Protein AF-A0A4V2YMQ1-F1 (afdb_monomer)

Mean predicted aligned error: 6.28 Å

Foldseek 3Di:
DFPVCVVPVVDDVVVVVVLVPDDPVSHDDDDQKEWDWDADPVRHTPDTDIDHDPQHGYFPDWDDDDQKIWTDDPVHPDIDIDGDDDD

Organism: NCBI:txid190195

Structure (mmCIF, N/CA/C/O backbone):
data_AF-A0A4V2YMQ1-F1
#
_entry.id   AF-A0A4V2YMQ1-F1
#
loop_
_atom_site.group_PDB
_atom_site.id
_atom_site.type_symbol
_atom_site.label_atom_id
_atom_site.label_alt_id
_atom_site.label_comp_id
_atom_site.label_asym_id
_atom_site.label_entity_id
_atom_site.label_seq_id
_atom_site.pdbx_PDB_ins_code
_atom_site.Cartn_x
_atom_site.Cartn_y
_atom_site.Cartn_z
_atom_site.occupancy
_atom_site.B_iso_or_equiv
_atom_site.auth_seq_id
_atom_site.auth_comp_id
_atom_site.auth_asym_id
_atom_site.auth_atom_id
_atom_site.pdbx_PDB_model_num
ATOM 1 N N . ARG A 1 1 ? 8.520 -0.918 1.114 1.00 62.59 1 ARG A N 1
ATOM 2 C CA . ARG A 1 1 ? 9.788 -0.119 1.079 1.00 62.59 1 ARG A CA 1
ATOM 3 C C . ARG A 1 1 ? 10.572 -0.435 -0.200 1.00 62.59 1 ARG A C 1
ATOM 5 O O . ARG A 1 1 ? 10.549 -1.590 -0.603 1.00 62.59 1 ARG A O 1
ATOM 12 N N . ASN A 1 2 ? 11.229 0.540 -0.849 1.00 71.75 2 ASN A N 1
ATOM 13 C CA . ASN A 1 2 ? 11.962 0.336 -2.115 1.00 71.75 2 ASN A CA 1
ATOM 14 C C . ASN A 1 2 ? 13.418 0.825 -1.999 1.00 71.75 2 ASN A C 1
ATOM 16 O O . ASN A 1 2 ? 13.677 2.026 -1.974 1.00 71.75 2 ASN A O 1
ATOM 20 N N . THR A 1 3 ? 14.364 -0.117 -1.986 1.00 76.06 3 THR A N 1
ATOM 21 C CA . THR A 1 3 ? 15.796 0.126 -1.736 1.00 76.06 3 THR A CA 1
ATOM 22 C C . THR A 1 3 ? 16.458 1.038 -2.768 1.00 76.06 3 THR A C 1
ATOM 24 O O . THR A 1 3 ? 17.335 1.825 -2.418 1.00 76.06 3 THR A O 1
ATOM 27 N N . LEU A 1 4 ? 16.045 0.970 -4.038 1.00 76.31 4 LEU A N 1
ATOM 28 C CA . LEU A 1 4 ? 16.581 1.858 -5.075 1.00 76.31 4 LEU A CA 1
ATOM 29 C C . LEU A 1 4 ? 16.130 3.298 -4.839 1.00 76.31 4 LEU A C 1
ATOM 31 O O . LEU A 1 4 ? 16.913 4.229 -5.020 1.00 76.31 4 LEU A O 1
ATOM 35 N N . LEU A 1 5 ? 14.885 3.478 -4.394 1.00 75.75 5 LEU A N 1
ATOM 36 C CA . LEU A 1 5 ? 14.365 4.790 -4.034 1.00 75.75 5 LEU A CA 1
ATOM 37 C C . LEU A 1 5 ? 15.124 5.359 -2.830 1.00 75.75 5 LEU A C 1
ATOM 39 O O . LEU A 1 5 ? 15.610 6.486 -2.899 1.00 75.75 5 LEU A O 1
ATOM 43 N N . ASP A 1 6 ? 15.290 4.554 -1.779 1.00 80.56 6 ASP A N 1
ATOM 44 C CA . ASP A 1 6 ? 15.989 4.945 -0.549 1.00 80.56 6 ASP A CA 1
ATOM 45 C C . ASP A 1 6 ? 17.457 5.320 -0.821 1.00 80.56 6 ASP A C 1
ATOM 47 O O . ASP A 1 6 ? 17.989 6.256 -0.225 1.00 80.56 6 ASP A O 1
ATOM 51 N N . LEU A 1 7 ? 18.102 4.649 -1.782 1.00 82.00 7 LEU A N 1
ATOM 52 C CA . LEU A 1 7 ? 19.470 4.951 -2.200 1.00 82.00 7 LEU A CA 1
ATOM 53 C C . LEU A 1 7 ? 19.572 6.225 -3.052 1.00 82.00 7 LEU A C 1
ATOM 55 O O . LEU A 1 7 ? 20.570 6.941 -2.959 1.00 82.00 7 LEU A O 1
ATOM 59 N N . LEU A 1 8 ? 18.582 6.509 -3.902 1.00 80.44 8 LEU A N 1
ATOM 60 C CA . LEU A 1 8 ? 18.618 7.643 -4.834 1.00 80.44 8 LEU A CA 1
ATOM 61 C C . LEU A 1 8 ? 18.130 8.956 -4.216 1.00 80.44 8 LEU A C 1
ATOM 63 O O . LEU A 1 8 ? 18.623 10.014 -4.604 1.00 80.44 8 LEU A O 1
ATOM 67 N N . LEU A 1 9 ? 17.188 8.904 -3.271 1.00 81.12 9 LEU A N 1
ATOM 68 C CA . LEU A 1 9 ? 16.612 10.081 -2.612 1.00 81.12 9 LEU A CA 1
ATOM 69 C C . LEU A 1 9 ? 17.644 11.045 -1.991 1.00 81.12 9 LEU A C 1
ATOM 71 O O . LEU A 1 9 ? 17.506 12.245 -2.222 1.00 81.12 9 LEU A O 1
ATOM 75 N N . PRO A 1 10 ? 18.681 10.589 -1.260 1.00 85.38 10 PRO A N 1
ATOM 76 C CA . PRO A 1 10 ? 19.681 11.486 -0.676 1.00 85.38 10 PRO A CA 1
ATOM 77 C C . PRO A 1 10 ? 20.760 11.950 -1.672 1.00 85.38 10 PRO A C 1
ATOM 79 O O . PRO A 1 10 ? 21.663 12.693 -1.289 1.00 85.38 10 PRO A O 1
ATOM 82 N N . LYS A 1 11 ? 20.732 11.493 -2.934 1.00 85.06 11 LYS A N 1
ATOM 83 C CA . LYS A 1 11 ? 21.760 11.808 -3.940 1.00 85.06 11 LYS A CA 1
ATOM 84 C C . LYS A 1 11 ? 21.345 12.980 -4.837 1.00 85.06 11 LYS A C 1
ATOM 86 O O . LYS A 1 11 ? 20.219 13.463 -4.802 1.00 85.06 11 LYS A O 1
ATOM 91 N N . ALA A 1 12 ? 22.282 13.437 -5.672 1.00 87.19 12 ALA A N 1
ATOM 92 C CA . ALA A 1 12 ? 22.062 14.556 -6.583 1.00 87.19 12 ALA A CA 1
ATOM 93 C C . ALA A 1 12 ? 20.823 14.333 -7.487 1.00 87.19 12 ALA A C 1
ATOM 95 O O . ALA A 1 12 ? 20.721 13.274 -8.115 1.00 87.19 12 ALA A O 1
ATOM 96 N N . PRO A 1 13 ? 19.929 15.331 -7.656 1.00 82.44 13 PRO A N 1
ATOM 97 C CA . PRO A 1 13 ? 18.692 15.201 -8.443 1.00 82.44 13 PRO A CA 1
ATOM 98 C C . PRO A 1 13 ? 18.884 14.735 -9.895 1.00 82.44 13 PRO A C 1
ATOM 100 O O . PRO A 1 13 ? 17.970 14.172 -10.499 1.00 82.44 13 PRO A O 1
ATOM 103 N N . VAL A 1 14 ? 20.076 14.946 -10.464 1.00 88.19 14 VAL A N 1
ATOM 104 C CA . VAL A 1 14 ? 20.444 14.503 -11.818 1.00 88.19 14 VAL A CA 1
ATOM 10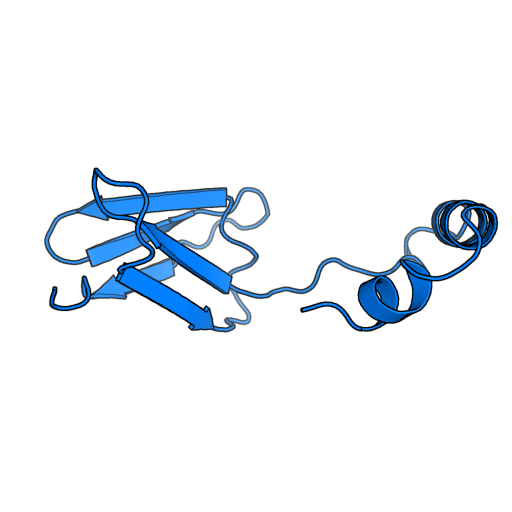5 C C . VAL A 1 14 ? 20.387 12.977 -11.955 1.00 88.19 14 VAL A C 1
ATOM 107 O O . VAL A 1 14 ? 19.955 12.483 -12.993 1.00 88.19 14 VAL A O 1
ATOM 110 N N . LEU A 1 15 ? 20.720 12.220 -10.903 1.00 84.88 15 LEU A N 1
ATOM 111 C CA . LEU A 1 15 ? 20.636 10.752 -10.917 1.00 84.88 15 LEU A CA 1
ATOM 112 C C . LEU A 1 15 ? 19.207 10.266 -11.154 1.00 84.88 15 LEU A C 1
ATOM 114 O O . LEU A 1 15 ? 18.993 9.331 -11.920 1.00 84.88 15 LEU A O 1
ATOM 118 N N . ARG A 1 16 ? 18.214 10.939 -10.561 1.00 82.00 16 ARG A N 1
ATOM 119 C CA . ARG A 1 16 ? 16.802 10.614 -10.785 1.00 82.00 16 ARG A CA 1
ATOM 120 C C . ARG A 1 16 ? 16.421 10.813 -12.253 1.00 82.00 16 ARG A C 1
ATOM 122 O O . ARG A 1 16 ? 15.734 9.970 -12.814 1.00 82.00 16 ARG A O 1
ATOM 129 N N . LYS A 1 17 ? 16.892 11.897 -12.883 1.00 85.62 17 LYS A N 1
ATOM 130 C CA . LYS A 1 17 ? 16.636 12.173 -14.309 1.00 85.62 17 LYS A CA 1
ATOM 131 C C . LYS A 1 17 ? 17.236 11.098 -15.212 1.00 85.62 17 LYS A C 1
ATOM 133 O O . LYS A 1 17 ? 16.580 10.675 -16.154 1.00 85.62 17 LYS A O 1
ATOM 138 N N . LEU A 1 18 ? 18.444 10.632 -14.895 1.00 88.12 18 LEU A N 1
ATOM 139 C CA . LEU A 1 18 ? 19.084 9.543 -15.632 1.00 88.12 18 LEU A CA 1
ATOM 140 C C . LEU A 1 18 ? 18.287 8.242 -15.512 1.00 88.12 18 LEU A C 1
ATOM 142 O O . LEU A 1 18 ? 18.012 7.610 -16.526 1.00 88.12 18 LEU A O 1
ATOM 146 N N . VAL A 1 19 ? 17.838 7.885 -14.307 1.00 86.25 19 VAL A N 1
ATOM 147 C CA . VAL A 1 19 ? 16.993 6.697 -14.097 1.00 86.25 19 VAL A CA 1
ATOM 148 C C . VAL A 1 19 ? 15.690 6.777 -14.900 1.00 86.25 19 VAL A C 1
ATOM 150 O O . VAL A 1 19 ? 15.306 5.788 -15.513 1.00 86.25 19 VAL A O 1
ATOM 153 N N . TRP A 1 20 ? 15.050 7.949 -14.970 1.00 85.94 20 TRP A N 1
ATOM 154 C CA . TRP A 1 20 ? 13.843 8.149 -15.788 1.00 85.94 20 TRP A CA 1
ATOM 155 C C . TRP A 1 20 ? 14.097 8.166 -17.300 1.00 85.94 20 TRP A C 1
ATOM 157 O O . TRP A 1 20 ? 13.160 7.987 -18.067 1.00 85.94 20 TRP A O 1
ATOM 167 N N . SER A 1 21 ? 15.339 8.381 -17.741 1.00 89.62 21 SER A N 1
ATOM 168 C CA . SER A 1 21 ? 15.709 8.279 -19.161 1.00 89.62 21 SER A CA 1
ATOM 169 C C . SER A 1 21 ? 15.988 6.844 -19.622 1.00 89.62 21 SER A C 1
ATOM 171 O O . SER A 1 21 ? 16.205 6.620 -20.812 1.00 89.62 21 SER A O 1
ATOM 173 N N . LEU A 1 22 ? 16.001 5.871 -18.703 1.00 88.31 22 LEU A N 1
ATOM 174 C CA . LEU A 1 22 ? 16.186 4.467 -19.053 1.00 88.31 22 LEU A CA 1
ATOM 175 C C . LEU A 1 22 ? 14.941 3.912 -19.767 1.00 88.31 22 LEU A C 1
ATOM 177 O O . LEU A 1 22 ? 13.822 4.299 -19.425 1.00 88.31 22 LEU A O 1
ATOM 181 N N . PRO A 1 23 ? 15.109 2.957 -20.701 1.00 90.50 23 PRO A N 1
ATOM 182 C CA . PRO A 1 23 ? 13.996 2.180 -21.240 1.00 90.50 23 PRO A CA 1
ATOM 183 C C . PRO A 1 23 ? 13.159 1.547 -20.121 1.00 90.50 23 PRO A C 1
ATOM 185 O O . PRO A 1 23 ? 13.723 1.094 -19.125 1.00 90.50 23 PRO A O 1
ATOM 188 N N . ASP A 1 24 ? 11.842 1.440 -20.308 1.00 82.62 24 ASP A N 1
ATOM 189 C CA . ASP A 1 24 ? 10.897 0.956 -19.283 1.00 82.62 24 ASP A CA 1
ATOM 190 C C . ASP A 1 24 ? 11.289 -0.396 -18.665 1.00 82.62 24 ASP A C 1
ATOM 192 O O . ASP A 1 24 ? 11.092 -0.627 -17.474 1.00 82.62 24 ASP A O 1
ATOM 196 N N . ALA A 1 25 ? 11.911 -1.284 -19.448 1.00 83.94 25 ALA A N 1
ATOM 197 C CA . ALA A 1 25 ? 12.402 -2.580 -18.975 1.00 83.94 25 ALA A CA 1
ATOM 198 C C . ALA A 1 25 ? 13.489 -2.479 -17.885 1.00 83.94 25 ALA A C 1
ATOM 200 O O . ALA A 1 25 ? 13.654 -3.413 -17.102 1.00 83.94 25 ALA A O 1
ATOM 201 N N . LEU A 1 26 ? 14.229 -1.366 -17.845 1.00 84.06 26 LEU A N 1
ATOM 202 C CA . LEU A 1 26 ? 15.320 -1.094 -16.906 1.00 84.06 26 LEU A CA 1
ATOM 203 C C . LEU A 1 26 ? 14.917 -0.117 -15.795 1.00 84.06 26 LEU A C 1
ATOM 205 O O . LEU A 1 26 ? 15.696 0.105 -14.865 1.00 84.06 26 LEU A O 1
ATOM 209 N N . GLN A 1 27 ? 13.725 0.474 -15.875 1.00 83.62 27 GLN A N 1
ATOM 210 C CA . GLN A 1 27 ? 13.246 1.359 -14.826 1.00 83.62 27 GLN A CA 1
ATOM 211 C C . GLN A 1 27 ? 12.893 0.562 -13.558 1.00 83.62 27 GLN A C 1
ATOM 213 O O . GLN A 1 27 ? 12.392 -0.566 -13.639 1.00 83.62 27 GLN A O 1
ATOM 218 N N . PRO A 1 28 ? 13.125 1.136 -12.363 1.00 79.75 28 PRO A N 1
ATOM 219 C CA . PRO A 1 28 ? 12.698 0.528 -11.113 1.00 79.75 28 PRO A CA 1
ATOM 220 C C . PRO A 1 28 ? 11.186 0.306 -11.115 1.00 79.75 28 PRO A C 1
ATOM 222 O O . PRO A 1 28 ? 10.407 1.254 -11.223 1.00 79.75 28 PRO A O 1
ATOM 225 N N . LYS A 1 29 ? 10.765 -0.948 -10.957 1.00 77.00 29 LYS A N 1
ATOM 226 C CA . LYS A 1 29 ? 9.344 -1.269 -10.831 1.00 77.00 29 LYS A CA 1
ATOM 227 C C . LYS A 1 29 ? 8.827 -0.864 -9.444 1.00 77.00 29 LYS A C 1
ATOM 229 O O . LYS A 1 29 ? 9.588 -0.920 -8.469 1.00 77.00 29 LYS A O 1
ATOM 234 N N . PRO A 1 30 ? 7.547 -0.466 -9.332 1.00 73.62 30 PRO A N 1
ATOM 235 C CA . PRO A 1 30 ? 6.897 -0.296 -8.040 1.00 73.62 30 PRO A CA 1
ATOM 236 C C . PRO A 1 30 ? 7.044 -1.566 -7.199 1.00 73.62 30 PRO A C 1
ATOM 238 O O . PRO A 1 30 ? 6.987 -2.675 -7.728 1.00 73.62 30 PRO A O 1
ATOM 241 N N . ALA A 1 31 ? 7.250 -1.403 -5.894 1.00 75.25 31 ALA A N 1
ATOM 242 C CA . ALA A 1 31 ? 7.251 -2.543 -4.993 1.00 75.25 31 ALA A CA 1
ATOM 243 C C . ALA A 1 31 ? 5.801 -2.994 -4.778 1.00 75.25 31 ALA A C 1
ATOM 245 O O . ALA A 1 31 ? 4.971 -2.182 -4.373 1.00 75.25 31 ALA A O 1
ATOM 246 N N . ASP A 1 32 ? 5.516 -4.278 -4.997 1.00 80.06 32 ASP A N 1
ATOM 247 C CA . ASP A 1 32 ? 4.217 -4.889 -4.694 1.00 80.06 32 ASP A CA 1
ATOM 248 C C . ASP A 1 32 ? 4.094 -5.109 -3.176 1.00 80.06 32 ASP A C 1
ATOM 250 O O . ASP A 1 32 ? 4.152 -6.224 -2.662 1.00 80.06 32 ASP A O 1
ATOM 254 N N . THR A 1 33 ? 4.033 -4.003 -2.432 1.00 87.56 33 THR A N 1
ATOM 255 C CA . THR A 1 33 ? 3.842 -3.986 -0.977 1.00 87.56 33 THR A CA 1
ATOM 256 C C . THR A 1 33 ? 2.438 -3.491 -0.658 1.00 87.56 33 THR A C 1
ATOM 258 O O . THR A 1 33 ? 1.947 -2.542 -1.278 1.00 87.56 33 THR A O 1
ATOM 261 N N . ILE A 1 34 ? 1.801 -4.143 0.310 1.00 92.56 34 ILE A N 1
ATOM 262 C CA . ILE A 1 34 ? 0.540 -3.721 0.908 1.00 92.56 34 ILE A CA 1
ATOM 263 C C . ILE A 1 34 ? 0.898 -3.001 2.201 1.00 92.56 34 ILE A C 1
ATOM 265 O O . ILE A 1 34 ? 1.403 -3.636 3.117 1.00 92.56 34 ILE A O 1
ATOM 269 N N . ASP A 1 35 ? 0.635 -1.701 2.264 1.00 92.56 35 ASP A N 1
ATOM 270 C CA . ASP A 1 35 ? 0.835 -0.874 3.455 1.00 92.56 35 ASP A CA 1
ATOM 271 C C . ASP A 1 35 ? -0.487 -0.162 3.772 1.00 92.56 35 ASP A C 1
ATOM 273 O O . ASP A 1 35 ? -1.092 0.456 2.890 1.00 92.56 35 ASP A O 1
ATOM 277 N N . ILE A 1 36 ? -0.978 -0.300 5.007 1.00 93.81 36 ILE A N 1
ATOM 278 C CA . ILE A 1 36 ? -2.288 0.200 5.441 1.00 93.81 36 ILE A CA 1
ATOM 279 C C . ILE A 1 36 ? -2.142 0.841 6.810 1.00 93.81 36 ILE A C 1
ATOM 281 O O . ILE A 1 36 ? -1.683 0.209 7.758 1.00 93.81 36 ILE A O 1
ATOM 285 N N . GLN A 1 37 ? -2.610 2.079 6.916 1.00 94.56 37 GLN A N 1
ATOM 286 C CA . GLN A 1 37 ? -2.583 2.842 8.152 1.00 94.56 37 GLN A CA 1
ATOM 287 C C . GLN A 1 37 ? -3.988 3.304 8.509 1.00 94.56 37 GLN A C 1
ATOM 289 O O . GLN A 1 37 ? -4.718 3.822 7.661 1.00 94.56 37 GLN A O 1
ATOM 294 N N . ALA A 1 38 ? -4.362 3.114 9.769 1.00 93.75 38 ALA A N 1
ATOM 295 C CA . ALA A 1 38 ? -5.606 3.618 10.327 1.00 93.75 38 ALA A CA 1
ATOM 296 C C . ALA A 1 38 ? -5.294 4.690 11.366 1.00 93.75 38 ALA A C 1
ATOM 298 O O . ALA A 1 38 ? -4.438 4.498 12.231 1.00 93.75 38 ALA A O 1
ATOM 299 N N . PHE A 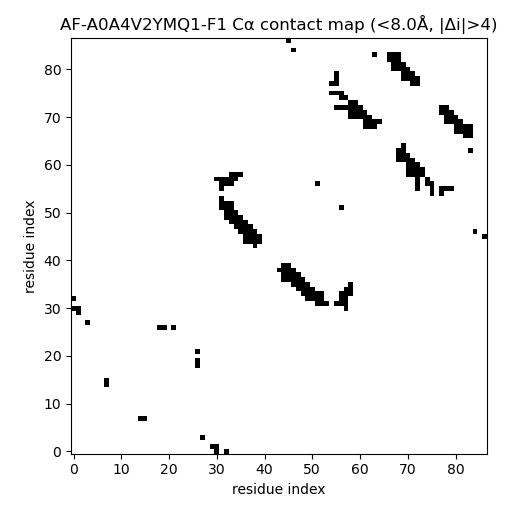1 39 ? -6.026 5.797 11.299 1.00 94.25 39 PHE A N 1
ATOM 300 C CA . PHE A 1 39 ? -5.900 6.917 12.222 1.00 94.25 39 PHE A CA 1
ATOM 301 C C . PHE A 1 39 ? -7.226 7.137 12.948 1.00 94.25 39 PHE A C 1
ATOM 303 O O . PHE A 1 39 ? -8.294 6.928 12.370 1.00 94.25 39 PHE A O 1
ATOM 310 N N . ASN A 1 40 ? -7.169 7.556 14.210 1.00 93.75 40 ASN A N 1
ATOM 311 C CA . ASN A 1 40 ? -8.359 8.006 14.926 1.00 93.75 40 ASN A CA 1
ATOM 312 C C . ASN A 1 40 ? -8.762 9.436 14.510 1.00 93.75 40 ASN A C 1
ATOM 314 O O . ASN A 1 40 ? -8.081 10.094 13.725 1.00 93.75 40 ASN A O 1
ATOM 318 N N . GLU A 1 41 ? -9.859 9.938 15.077 1.00 95.25 41 GLU A N 1
ATOM 319 C CA . GLU A 1 41 ? -10.398 11.279 14.791 1.00 95.25 41 GLU A CA 1
ATOM 320 C C . GLU A 1 41 ? -9.433 12.420 15.151 1.00 95.25 41 GLU A C 1
ATOM 322 O O . GLU A 1 41 ? -9.506 13.502 14.578 1.00 95.25 41 GLU A O 1
ATOM 327 N N . SER A 1 42 ? -8.499 12.177 16.072 1.00 97.00 42 SER A N 1
ATOM 328 C CA . SER A 1 42 ? -7.445 13.123 16.448 1.00 97.00 42 SER A CA 1
ATOM 329 C C . SER A 1 42 ? -6.198 13.019 15.559 1.00 97.00 42 SER A C 1
ATOM 331 O O . SER A 1 42 ? -5.207 13.695 15.825 1.00 97.00 42 SER A O 1
ATOM 333 N N . GLY A 1 43 ? -6.213 12.167 14.528 1.00 95.38 43 GLY A N 1
ATOM 334 C CA . GLY A 1 43 ? -5.072 11.935 13.643 1.00 95.38 43 GLY A CA 1
ATOM 335 C C . GLY A 1 43 ? -3.972 11.059 14.251 1.00 95.38 43 GLY A C 1
ATOM 336 O O . GLY A 1 43 ? -2.857 11.038 13.736 1.00 95.38 43 GLY A O 1
ATOM 337 N N . VAL A 1 44 ? -4.250 10.333 15.336 1.00 96.75 44 VAL A N 1
ATOM 338 C CA . VAL A 1 44 ? -3.294 9.396 15.943 1.00 96.75 44 VAL A CA 1
ATOM 339 C C . VAL A 1 44 ? -3.341 8.071 15.196 1.00 96.75 44 VAL A C 1
ATOM 341 O O . VAL A 1 44 ? -4.420 7.510 15.010 1.00 96.75 44 VAL A O 1
ATOM 344 N N . LEU A 1 45 ? -2.173 7.564 14.798 1.00 95.25 45 LEU A N 1
ATOM 345 C CA . LEU A 1 45 ? -2.017 6.244 14.190 1.00 95.25 45 LEU A CA 1
ATOM 346 C C . LEU A 1 45 ? -2.411 5.161 15.204 1.00 95.25 45 LEU A C 1
ATOM 348 O O . LEU A 1 45 ? -1.774 5.035 16.248 1.00 95.25 45 LEU A O 1
ATOM 352 N N . ILE A 1 46 ? -3.457 4.397 14.897 1.00 95.12 46 ILE A N 1
ATOM 353 C CA . ILE A 1 46 ? -3.972 3.317 15.755 1.00 95.12 46 ILE A CA 1
ATOM 354 C C . ILE A 1 46 ? -3.622 1.928 15.218 1.00 95.12 46 ILE A C 1
ATOM 356 O O . ILE A 1 46 ? -3.427 1.006 16.003 1.00 95.12 46 ILE A O 1
ATOM 360 N N . HIS A 1 47 ? -3.474 1.782 13.898 1.00 92.94 47 HIS A N 1
ATOM 361 C CA . HIS A 1 47 ? -3.007 0.543 13.279 1.00 92.94 47 HIS A CA 1
ATOM 362 C C . HIS A 1 4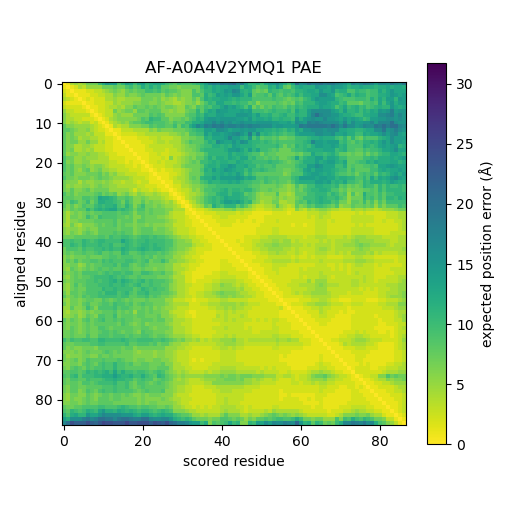7 ? -2.060 0.846 12.122 1.00 92.94 47 HIS A C 1
ATOM 364 O O . HIS A 1 47 ? -2.342 1.725 11.308 1.00 92.94 47 HIS A O 1
ATOM 370 N N . ASP A 1 48 ? -0.978 0.078 12.042 1.00 93.75 48 ASP A N 1
ATOM 371 C CA . ASP A 1 48 ? -0.012 0.083 10.944 1.00 93.75 48 ASP A CA 1
ATOM 372 C C . ASP A 1 48 ? 0.218 -1.368 10.515 1.00 93.75 48 ASP A C 1
ATOM 374 O O . ASP A 1 48 ? 0.660 -2.199 11.313 1.00 93.75 48 ASP A O 1
ATOM 378 N N . LEU A 1 49 ? -0.183 -1.700 9.291 1.00 91.75 49 LEU A N 1
ATOM 379 C CA . LEU A 1 49 ? -0.183 -3.062 8.769 1.00 91.75 49 LEU A CA 1
ATOM 380 C C . LEU A 1 49 ? 0.582 -3.103 7.450 1.00 91.75 49 LEU A C 1
ATOM 382 O O . LEU A 1 49 ? 0.205 -2.440 6.484 1.00 91.75 49 LEU A O 1
ATOM 386 N N . THR A 1 50 ? 1.600 -3.959 7.398 1.00 92.25 50 THR A N 1
ATOM 387 C CA . THR A 1 50 ? 2.369 -4.246 6.185 1.00 92.25 50 THR A CA 1
ATOM 388 C C . THR A 1 50 ? 2.233 -5.716 5.812 1.00 92.25 50 THR A C 1
ATOM 390 O O . THR A 1 50 ? 2.352 -6.603 6.659 1.00 92.25 50 THR A O 1
ATOM 393 N N . SER A 1 51 ? 2.008 -5.990 4.531 1.00 91.44 51 SER A N 1
ATOM 394 C CA . SER A 1 51 ? 1.912 -7.342 3.990 1.00 91.44 51 SER A CA 1
ATOM 395 C C . SER A 1 51 ? 2.353 -7.399 2.524 1.00 91.44 51 SER A C 1
ATOM 397 O O . SER A 1 51 ? 2.673 -6.386 1.896 1.00 91.44 51 SER A O 1
ATOM 399 N N . ASN A 1 52 ? 2.375 -8.603 1.968 1.00 91.19 52 ASN A N 1
ATOM 400 C CA . ASN A 1 52 ? 2.597 -8.860 0.555 1.00 91.19 52 ASN A CA 1
ATOM 401 C C . ASN A 1 52 ? 1.626 -9.940 0.061 1.00 91.19 52 ASN A C 1
ATOM 403 O O . ASN A 1 52 ? 1.161 -10.789 0.820 1.00 91.19 52 ASN A O 1
ATOM 407 N N . ASN A 1 53 ? 1.287 -9.887 -1.222 1.00 89.75 53 ASN A N 1
ATOM 408 C CA . ASN A 1 53 ? 0.464 -10.902 -1.864 1.00 89.75 53 ASN A CA 1
ATOM 409 C C . ASN A 1 53 ? 0.824 -10.954 -3.359 1.00 89.75 53 ASN A C 1
ATOM 411 O O . ASN A 1 53 ? 0.930 -9.897 -3.976 1.00 89.75 53 ASN A O 1
ATOM 415 N N . PRO A 1 54 ? 1.033 -12.139 -3.956 1.00 88.94 54 PRO A N 1
ATOM 416 C CA . PRO A 1 54 ? 1.415 -12.242 -5.366 1.00 88.94 54 PRO A CA 1
ATOM 417 C C . PRO A 1 54 ? 0.323 -11.758 -6.336 1.00 88.94 54 PRO A C 1
ATOM 419 O O . PRO A 1 54 ? 0.647 -11.276 -7.420 1.00 88.94 54 PRO A O 1
ATOM 422 N N . ASP A 1 55 ? -0.949 -11.833 -5.939 1.00 90.88 55 ASP A N 1
ATOM 423 C CA . ASP A 1 55 ? -2.105 -11.515 -6.787 1.00 90.88 55 ASP A CA 1
ATOM 424 C C . ASP A 1 55 ? -2.687 -10.120 -6.510 1.00 90.88 55 ASP A C 1
ATOM 426 O O . ASP A 1 55 ? -3.582 -9.649 -7.224 1.00 90.88 55 ASP A O 1
ATOM 430 N N . PHE A 1 56 ? -2.187 -9.441 -5.474 1.00 92.00 56 PHE A N 1
ATOM 431 C CA . PHE A 1 56 ? -2.659 -8.129 -5.055 1.00 92.00 56 PHE A CA 1
ATOM 432 C C . PHE A 1 56 ? -1.500 -7.143 -4.898 1.00 92.00 56 PHE A C 1
ATOM 434 O O . PHE A 1 56 ? -0.510 -7.410 -4.227 1.00 92.00 56 PHE A O 1
ATOM 441 N N . ARG A 1 57 ? -1.642 -5.973 -5.524 1.00 90.50 57 ARG A N 1
ATOM 442 C CA . ARG A 1 57 ? -0.616 -4.920 -5.551 1.00 90.50 57 ARG A CA 1
ATOM 443 C C . ARG A 1 57 ? -0.910 -3.841 -4.512 1.00 90.50 57 ARG A C 1
ATOM 445 O O . ARG A 1 57 ? -1.830 -3.966 -3.710 1.00 90.50 57 ARG A O 1
ATOM 452 N N . THR A 1 58 ? -0.147 -2.754 -4.541 1.00 91.88 58 THR A N 1
ATOM 453 C CA . THR A 1 58 ? -0.334 -1.615 -3.637 1.00 91.88 58 THR A CA 1
ATOM 454 C C . THR A 1 58 ? -1.800 -1.153 -3.595 1.00 91.88 58 THR A C 1
ATOM 456 O O . THR A 1 58 ? -2.364 -0.835 -4.652 1.00 91.88 58 THR A O 1
ATOM 459 N N . PRO A 1 59 ? -2.431 -1.118 -2.404 1.00 93.88 59 PRO A N 1
ATOM 460 C CA . PRO A 1 59 ? -3.796 -0.641 -2.246 1.00 93.88 59 PRO A CA 1
ATOM 461 C 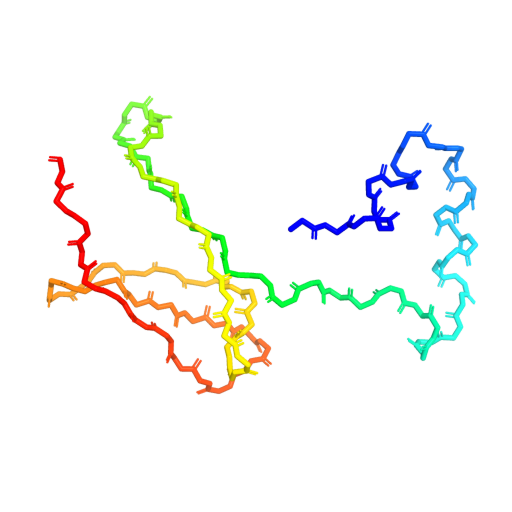C . PRO A 1 59 ? -3.927 0.815 -2.690 1.00 93.88 59 PRO A C 1
ATOM 463 O O . PRO A 1 59 ? -3.128 1.670 -2.319 1.00 93.88 59 PRO A O 1
ATOM 466 N N . THR A 1 60 ? -4.979 1.109 -3.443 1.00 94.00 60 THR A N 1
ATOM 467 C CA . THR A 1 60 ? -5.393 2.479 -3.784 1.00 94.00 60 THR A CA 1
ATOM 468 C C . THR A 1 60 ? -6.749 2.831 -3.175 1.00 94.00 60 THR A C 1
ATOM 470 O O . THR A 1 60 ? -7.183 3.977 -3.249 1.00 94.00 60 THR A O 1
ATOM 473 N N . GLY A 1 61 ? -7.437 1.856 -2.576 1.00 94.19 61 GLY A N 1
ATOM 474 C CA . GLY A 1 61 ? -8.683 2.052 -1.848 1.00 94.19 61 GLY A CA 1
ATOM 475 C C . GLY A 1 61 ? -8.784 1.099 -0.663 1.00 94.19 61 GLY A C 1
ATOM 476 O O . GLY A 1 61 ? -8.384 -0.060 -0.761 1.00 94.19 61 GLY A O 1
ATOM 477 N N . VAL A 1 62 ? -9.337 1.597 0.443 1.00 95.69 62 VAL A N 1
ATOM 478 C CA . VAL A 1 62 ? -9.572 0.845 1.680 1.00 95.69 62 VAL A CA 1
ATOM 479 C C . VAL A 1 62 ? -10.950 1.183 2.243 1.00 95.69 62 VAL A C 1
ATOM 481 O O . VAL A 1 62 ? -11.329 2.359 2.297 1.00 95.69 62 VAL A O 1
ATOM 484 N N . ARG A 1 63 ? -11.725 0.172 2.641 1.00 95.38 63 ARG A N 1
ATOM 485 C CA . ARG A 1 63 ? -13.025 0.349 3.307 1.00 95.38 63 ARG A CA 1
ATOM 486 C C . ARG A 1 63 ? -13.239 -0.728 4.354 1.00 95.38 63 ARG A C 1
ATOM 488 O O . ARG A 1 63 ? -13.068 -1.905 4.065 1.00 95.38 63 ARG A O 1
ATOM 495 N N . GLU A 1 64 ? -13.668 -0.324 5.538 1.00 94.12 64 GLU A N 1
ATOM 496 C CA . GLU A 1 64 ? -14.184 -1.258 6.528 1.00 94.12 64 GLU A CA 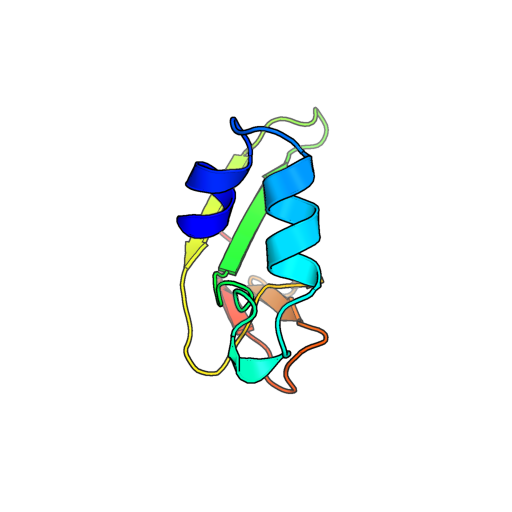1
ATOM 497 C C . GLU A 1 64 ? -15.673 -1.502 6.278 1.00 94.12 64 GLU A C 1
ATOM 499 O O . GLU A 1 64 ? -16.443 -0.555 6.090 1.00 94.12 64 GLU A O 1
ATOM 504 N N . ARG A 1 65 ? -16.074 -2.772 6.237 1.00 94.75 65 ARG A N 1
ATOM 505 C CA . ARG A 1 65 ? -17.470 -3.184 6.119 1.00 94.75 65 ARG A CA 1
ATOM 506 C C . ARG A 1 65 ? -17.650 -4.620 6.603 1.00 94.75 65 ARG A C 1
ATOM 508 O O . ARG A 1 65 ? -16.875 -5.498 6.232 1.00 94.75 65 ARG A O 1
ATOM 515 N N . ASP A 1 66 ? -18.710 -4.851 7.376 1.00 94.81 66 ASP A N 1
ATOM 516 C CA . ASP A 1 66 ? -19.140 -6.181 7.829 1.00 94.81 66 ASP A CA 1
ATOM 517 C C . ASP A 1 66 ? -18.017 -6.962 8.551 1.00 94.81 66 ASP A C 1
ATOM 519 O O . ASP A 1 66 ? -17.775 -8.139 8.284 1.00 94.81 66 ASP A O 1
ATOM 523 N N . GLY A 1 67 ? -17.286 -6.281 9.448 1.00 94.75 67 GLY A N 1
ATOM 524 C CA . GLY A 1 67 ? -16.198 -6.867 10.247 1.00 94.75 67 GLY A CA 1
ATOM 525 C C . GLY A 1 67 ? -14.922 -7.183 9.460 1.00 94.75 67 GLY A C 1
ATOM 526 O O . GLY A 1 67 ? -14.062 -7.932 9.933 1.00 94.75 67 GLY A O 1
ATOM 527 N N . LYS A 1 68 ? -14.805 -6.649 8.243 1.00 96.31 68 LYS A N 1
ATOM 528 C CA . LYS A 1 68 ? -13.648 -6.822 7.372 1.00 96.31 68 LYS A CA 1
ATOM 529 C C . LYS A 1 68 ? -13.160 -5.491 6.844 1.00 96.31 68 LYS A C 1
ATOM 531 O O . LYS A 1 68 ? -13.944 -4.603 6.512 1.00 96.31 68 LYS A O 1
ATOM 536 N N . VAL A 1 69 ? -11.857 -5.416 6.644 1.00 96.38 69 VAL A N 1
ATOM 537 C CA . VAL A 1 69 ? -11.237 -4.383 5.829 1.00 96.38 69 VAL A CA 1
ATOM 538 C C . VAL A 1 69 ? -11.083 -4.929 4.417 1.00 96.38 69 VAL A C 1
ATOM 540 O O . VAL A 1 69 ? -10.541 -6.014 4.205 1.00 96.38 69 VAL A O 1
ATOM 543 N N . TRP A 1 70 ? -11.595 -4.181 3.450 1.00 96.69 70 TRP A N 1
ATOM 544 C CA . TRP A 1 70 ? -11.541 -4.469 2.025 1.00 96.69 70 TRP A CA 1
ATOM 545 C C . TRP A 1 70 ? -10.555 -3.535 1.345 1.00 96.69 70 TRP A C 1
ATOM 547 O O . TRP A 1 70 ? -10.555 -2.329 1.601 1.00 96.69 70 TRP A O 1
ATOM 557 N N . LEU A 1 71 ? -9.752 -4.098 0.450 1.00 96.62 71 LEU A N 1
ATOM 558 C CA . LEU A 1 71 ? -8.710 -3.400 -0.284 1.00 96.62 71 LEU A CA 1
ATOM 559 C C . LEU A 1 71 ? -8.947 -3.549 -1.781 1.00 96.62 71 LEU A C 1
ATOM 561 O O . LEU A 1 71 ? -9.165 -4.653 -2.283 1.00 96.62 71 LEU A O 1
ATOM 565 N N . GLY A 1 72 ? -8.855 -2.424 -2.482 1.00 95.75 72 GLY A N 1
ATOM 566 C CA . GLY A 1 72 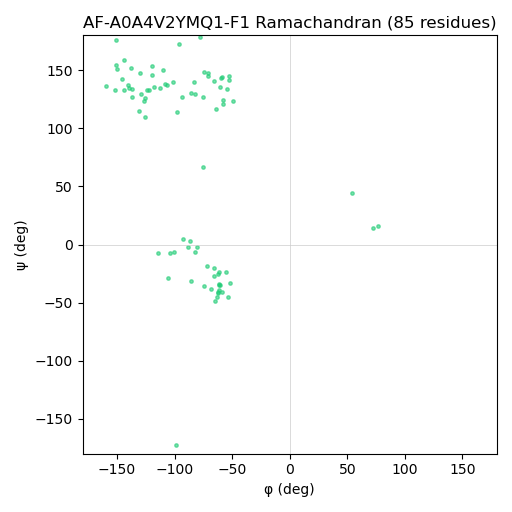? -8.835 -2.363 -3.940 1.00 95.75 72 GLY A CA 1
ATOM 567 C C . GLY A 1 72 ? -7.538 -1.737 -4.442 1.00 95.75 72 GLY A C 1
ATOM 568 O O . GLY A 1 72 ? -6.921 -0.929 -3.744 1.00 95.75 72 GLY A O 1
ATOM 569 N N . SER A 1 73 ? -7.134 -2.095 -5.657 1.00 94.06 73 SER A N 1
ATOM 570 C CA . SER A 1 73 ? -5.957 -1.539 -6.324 1.00 94.06 73 SER A CA 1
ATOM 571 C C . SER A 1 73 ? -6.257 -1.313 -7.806 1.00 94.06 73 SER A C 1
ATOM 573 O O . SER A 1 73 ? -6.814 -2.186 -8.459 1.00 94.06 73 SER A O 1
ATOM 575 N N . ILE A 1 74 ? -5.881 -0.153 -8.352 1.00 91.12 74 ILE A N 1
ATOM 576 C CA . ILE A 1 74 ? -6.088 0.187 -9.778 1.00 91.12 74 ILE A CA 1
ATOM 577 C C . ILE A 1 74 ? -5.261 -0.722 -10.716 1.00 91.12 74 ILE A C 1
ATOM 579 O O . ILE A 1 74 ? -5.583 -0.857 -11.892 1.00 91.12 74 ILE A O 1
ATOM 583 N N . GLY A 1 75 ? -4.209 -1.373 -10.206 1.00 83.69 75 GLY A N 1
ATOM 584 C CA . GLY A 1 75 ? -3.297 -2.212 -10.993 1.00 83.69 75 GLY A CA 1
ATOM 585 C C . GLY A 1 75 ? -3.643 -3.704 -11.048 1.00 83.69 75 GLY A C 1
ATOM 586 O O . GLY A 1 75 ? -2.841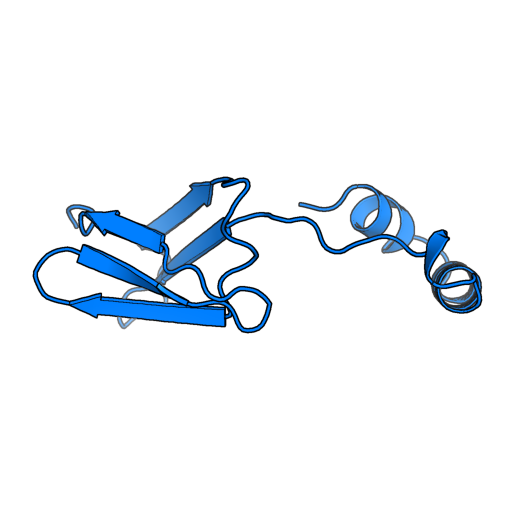 -4.482 -11.566 1.00 83.69 75 GLY A O 1
ATOM 587 N N . THR A 1 76 ? -4.769 -4.134 -10.474 1.00 87.88 76 THR A N 1
ATOM 588 C CA . THR A 1 76 ? -5.193 -5.544 -10.453 1.00 87.88 76 THR A CA 1
ATOM 589 C C . THR A 1 76 ? -6.717 -5.659 -10.398 1.00 87.88 76 THR A C 1
ATOM 591 O O . THR A 1 76 ? -7.404 -4.759 -9.924 1.00 87.88 76 THR A O 1
ATOM 594 N N . THR A 1 77 ? -7.258 -6.776 -10.882 1.00 93.25 77 THR A N 1
ATOM 595 C CA . THR A 1 77 ? -8.683 -7.129 -10.755 1.00 93.25 77 THR A CA 1
ATOM 596 C C . THR A 1 77 ? -8.992 -7.894 -9.465 1.00 93.25 77 THR A C 1
ATOM 598 O O . THR A 1 77 ? -10.142 -8.250 -9.218 1.00 93.25 77 THR A O 1
ATOM 601 N N . THR A 1 78 ? -7.976 -8.181 -8.650 1.00 95.12 78 THR A N 1
ATOM 602 C CA . THR A 1 78 ? -8.099 -8.904 -7.381 1.00 95.12 78 THR A CA 1
ATOM 603 C C . THR A 1 78 ? -8.518 -7.954 -6.261 1.00 95.12 78 THR A C 1
ATOM 605 O O . THR A 1 78 ? -8.007 -6.840 -6.167 1.00 95.12 78 THR A O 1
ATOM 608 N N . LEU A 1 79 ? -9.404 -8.407 -5.371 1.00 95.12 79 LEU A N 1
ATOM 609 C CA . LEU A 1 79 ? -9.684 -7.752 -4.090 1.00 95.12 79 LEU A CA 1
ATOM 610 C C . LEU A 1 79 ? -8.957 -8.492 -2.967 1.00 95.12 79 LEU A C 1
ATOM 612 O O . LEU A 1 79 ? -8.961 -9.722 -2.937 1.00 95.12 79 LEU A O 1
ATOM 616 N N . ALA A 1 80 ? -8.391 -7.748 -2.020 1.00 95.44 80 ALA A N 1
ATOM 617 C CA . ALA A 1 80 ? -7.822 -8.311 -0.800 1.00 95.44 80 ALA A CA 1
ATOM 618 C C . ALA A 1 8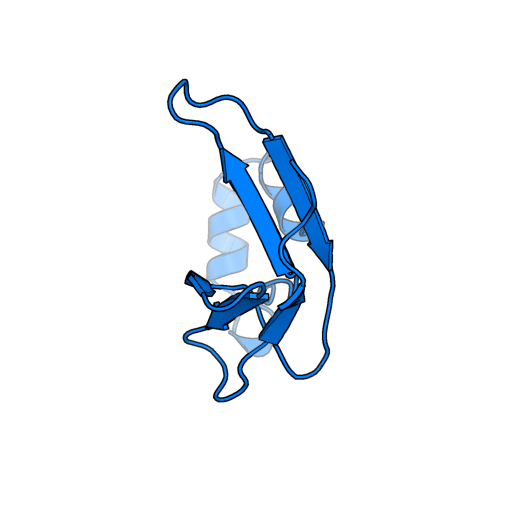0 ? -8.677 -7.934 0.413 1.00 95.44 80 ALA A C 1
ATOM 620 O O . ALA A 1 80 ? -9.326 -6.886 0.442 1.00 95.44 80 ALA A O 1
ATOM 621 N N . THR A 1 81 ? -8.694 -8.799 1.425 1.00 96.31 81 THR A N 1
ATOM 622 C CA . THR A 1 81 ? -9.426 -8.540 2.663 1.00 96.31 81 THR A CA 1
ATOM 623 C C . THR A 1 81 ? -8.767 -9.202 3.864 1.00 96.31 81 THR A C 1
ATOM 625 O O . THR A 1 81 ? -8.126 -10.244 3.734 1.00 96.31 81 THR A O 1
ATOM 628 N N . PHE A 1 82 ? -8.943 -8.594 5.032 1.00 95.06 82 PHE A N 1
ATOM 629 C CA . PHE A 1 82 ? -8.570 -9.149 6.328 1.00 95.06 82 PHE A CA 1
ATOM 630 C C . PHE A 1 82 ? -9.612 -8.738 7.386 1.00 95.06 82 PHE A C 1
ATOM 632 O O . PHE A 1 82 ? -10.360 -7.781 7.161 1.00 95.06 82 PHE A O 1
ATOM 639 N N . PRO A 1 83 ? -9.721 -9.461 8.516 1.00 95.44 83 PRO A N 1
ATOM 640 C CA . PRO A 1 83 ? -10.631 -9.086 9.600 1.00 95.44 83 PRO A CA 1
ATOM 641 C C . PRO A 1 83 ? -10.322 -7.689 10.147 1.00 95.44 83 PRO A C 1
ATOM 643 O O . PRO A 1 83 ? -9.150 -7.322 10.239 1.00 95.44 83 PRO A O 1
ATOM 646 N N . THR A 1 84 ? -11.346 -6.929 10.543 1.00 93.69 84 THR A N 1
ATOM 647 C CA . THR A 1 84 ? -11.126 -5.651 11.237 1.00 93.69 84 THR A CA 1
ATOM 648 C C . THR A 1 84 ? -10.306 -5.898 12.512 1.00 93.69 84 THR A C 1
ATOM 650 O O . THR A 1 84 ? -10.723 -6.715 13.341 1.00 93.69 84 THR A O 1
ATOM 653 N N . PRO A 1 85 ? -9.153 -5.226 12.690 1.00 86.75 85 PRO A N 1
ATOM 654 C CA . PRO A 1 85 ? -8.378 -5.320 13.920 1.00 86.75 85 PRO A CA 1
ATOM 655 C C . PRO A 1 85 ? -9.200 -4.863 15.129 1.00 86.75 85 PRO A C 1
ATOM 657 O O . PRO A 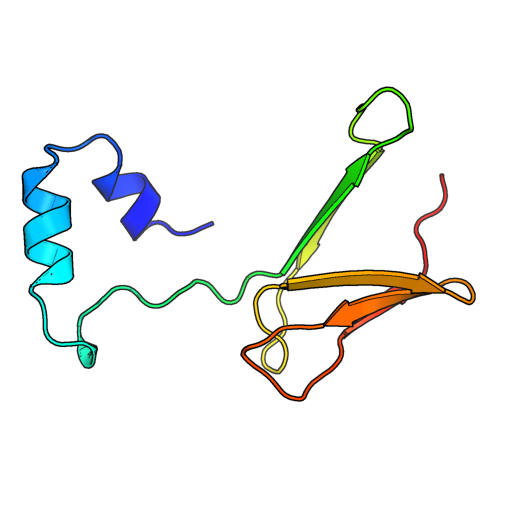1 85 ? -9.987 -3.923 15.038 1.00 86.75 85 PRO A O 1
ATOM 660 N N . MET A 1 86 ? -9.010 -5.520 16.274 1.00 82.12 86 MET A N 1
ATOM 661 C CA . MET A 1 86 ? -9.572 -5.021 17.529 1.00 82.12 86 MET A CA 1
ATOM 662 C C . MET A 1 86 ? -8.912 -3.687 17.899 1.00 82.12 86 MET A C 1
ATOM 664 O O . MET A 1 86 ? -7.712 -3.515 17.685 1.00 82.12 86 MET A O 1
ATOM 668 N N . ARG A 1 87 ? -9.726 -2.765 18.418 1.00 67.31 87 ARG A N 1
ATOM 669 C CA . ARG A 1 87 ? -9.339 -1.393 18.763 1.00 67.31 87 ARG A CA 1
ATOM 670 C C . ARG A 1 87 ? -8.540 -1.317 20.058 1.00 67.31 87 ARG A C 1
ATOM 672 O O . ARG A 1 87 ? -8.849 -2.111 20.974 1.00 67.31 87 ARG A O 1
#

Radius of gyration: 16.66 Å; Cα contacts (8 Å, |Δi|>4): 116; chains: 1; bounding box: 41×27×40 Å

Secondary structure (DSSP, 8-state):
--HHHHHHTTS-HHHHHHHHTS-GGGSPPPP--EEEEEE-TTS-EEEEEEE-BTTB-S-SEEEEETTEEEEE-TT-S--EEEEPPP-

Nearest PDB structures (foldseek):
  9bd8-assembly1_B  TM=6.755E-01  e=4.677E+00  Homo sapiens
  6xm6-assembly1_A-2  TM=6.627E-01  e=4.982E+00  Sphingobium sp. SYK-6
  8eoi-assembly1_A  TM=5.799E-01  e=5.308E+00  Homo sapiens
  7ris-assembly1_A  TM=5.548E-01  e=7.282E+00  Rhodopseudomonas palustris CGA009
  8glk-assembly1_D  TM=3.435E-01  e=3.631E+00  Flavobacterium johnsoniae

Sequence (87 aa):
RNTLLDLLLPKAPVLRKLVWSLPDALQPKPADTIDIQAFNESGVLIHDLTSNNPDFRTPTGVRERDGKVWLGSIGTTTLATFPTPMR

Solvent-accessible surface area (backbone atoms only — not comparable to full-atom values): 5554 Å² total; per-residue (Å²): 132,54,70,68,57,67,63,50,68,86,46,66,72,65,58,57,55,53,52,70,68,43,59,77,92,74,36,86,71,83,66,59,39,34,72,49,77,41,61,48,97,86,68,47,80,76,44,80,47,77,51,73,48,98,74,44,53,46,61,75,42,78,47,78,55,96,67,25,34,38,33,37,26,93,90,43,94,46,76,50,74,48,71,55,77,86,130

pLDDT: mean 88.7, std 7.37, range [62.59, 97.0]